Protein AF-0000000068869670 (afdb_homodimer)

Organism: Emiliania huxleyi (strain CCMP1516) (NCBI:txid280463)

Radius of gyration: 14.83 Å; Cα contacts (8 Å, |Δi|>4): 246; chains: 2; bounding box: 33×42×29 Å

Secondary structure (DSSP, 8-state):
-EEEEEEEEGGGHHHHH-GGGHHHHHHHHHH--EEEE--GGGSBTTTTEEEEEEEESHHHHHHHHHHHHHH-/-EEEEEEEEGGGHHHHH-GGGHHHHHHHHHH--EEEE--GGGSBTTTTEEEEEEEESHHHHHHHHHHHHHH-

Solvent-accessible surface area (backbone atoms only — not comparable to full-atom values): 7684 Å² total; per-residue (Å²): 122,43,77,47,39,34,53,38,48,56,85,51,47,56,67,53,31,30,76,96,41,47,44,40,52,49,44,30,68,74,37,66,22,47,75,46,67,54,52,83,89,66,33,42,71,96,74,44,25,26,47,37,39,32,29,26,51,66,68,17,35,53,47,41,52,50,52,48,58,74,67,104,122,44,78,48,39,34,54,37,49,55,86,52,46,56,68,52,31,30,76,94,39,46,45,41,50,49,44,29,69,73,37,65,21,46,74,46,67,54,52,83,90,65,33,43,71,94,73,43,26,25,48,38,39,32,29,25,52,66,70,18,34,52,47,40,53,50,52,48,58,72,68,105

Structure (mmCIF, N/CA/C/O backbone):
data_AF-0000000068869670-model_v1
#
loop_
_entity.id
_entity.type
_entity.pdbx_description
1 polymer 'K Homology domain-containing protein'
#
loop_
_atom_site.group_PDB
_atom_site.id
_atom_site.type_symbol
_atom_site.label_atom_id
_atom_site.label_alt_id
_atom_site.label_comp_id
_atom_site.label_asym_id
_atom_site.label_entity_id
_atom_site.label_seq_id
_atom_site.pdbx_PDB_ins_code
_atom_site.Cartn_x
_atom_site.Cartn_y
_atom_site.Cartn_z
_atom_site.occupancy
_atom_site.B_iso_or_equiv
_atom_site.auth_seq_id
_atom_site.auth_comp_id
_atom_site.auth_asym_id
_atom_site.auth_atom_id
_atom_site.pdbx_PDB_model_num
ATOM 1 N N . PRO A 1 1 ? -4.5 7.312 -15.039 1 85.56 1 PRO A N 1
ATOM 2 C CA . PRO A 1 1 ? -4.008 7.582 -13.688 1 85.56 1 PRO A CA 1
ATOM 3 C C . PRO A 1 1 ? -3.758 6.309 -12.883 1 85.56 1 PRO A C 1
ATOM 5 O O . PRO A 1 1 ? -4.387 5.277 -13.141 1 85.56 1 PRO A O 1
ATOM 8 N N . ARG A 1 2 ? -2.725 6.273 -12.062 1 91.5 2 ARG A N 1
ATOM 9 C CA . ARG A 1 2 ? -2.436 5.176 -11.141 1 91.5 2 ARG A CA 1
ATOM 10 C C . ARG A 1 2 ? -2.992 5.469 -9.75 1 91.5 2 ARG A C 1
ATOM 12 O O . ARG A 1 2 ? -2.926 6.605 -9.281 1 91.5 2 ARG A O 1
ATOM 19 N N . VAL A 1 3 ? -3.59 4.422 -9.164 1 94.38 3 VAL A N 1
ATOM 20 C CA . VAL A 1 3 ? -4.098 4.555 -7.801 1 94.38 3 VAL A CA 1
ATOM 21 C C . VAL A 1 3 ? -3.443 3.514 -6.898 1 94.38 3 VAL A C 1
ATOM 23 O O . VAL A 1 3 ? -3.408 2.326 -7.234 1 94.38 3 VAL A O 1
ATOM 26 N N . LEU A 1 4 ? -2.867 3.982 -5.836 1 95.38 4 LEU A N 1
ATOM 27 C CA . LEU A 1 4 ? -2.244 3.129 -4.832 1 95.38 4 LEU A CA 1
ATOM 28 C C . LEU A 1 4 ? -2.939 3.279 -3.484 1 95.38 4 LEU A C 1
ATOM 30 O O . LEU A 1 4 ? -3.125 4.398 -2.998 1 95.38 4 LEU A O 1
ATOM 34 N N . LYS A 1 5 ? -3.387 2.184 -2.893 1 96.75 5 LYS A N 1
ATOM 35 C CA . LYS A 1 5 ? -3.975 2.209 -1.556 1 96.75 5 LYS A CA 1
ATOM 36 C C . LYS A 1 5 ? -3.098 1.461 -0.555 1 96.75 5 LYS A C 1
ATOM 38 O O . LYS A 1 5 ? -2.74 0.302 -0.779 1 96.75 5 LYS A O 1
ATOM 43 N N . LEU A 1 6 ? -2.816 2.096 0.516 1 96.44 6 LEU A N 1
ATOM 44 C CA . LEU A 1 6 ? -1.978 1.583 1.593 1 96.44 6 LEU A CA 1
ATOM 45 C C . LEU A 1 6 ? -2.764 1.489 2.896 1 96.44 6 LEU A C 1
ATOM 47 O O . LEU A 1 6 ? -3.672 2.287 3.137 1 96.44 6 LEU A O 1
ATOM 51 N N . LEU A 1 7 ? -2.43 0.559 3.676 1 96 7 LEU A N 1
ATOM 52 C CA . LEU A 1 7 ? -2.963 0.474 5.031 1 96 7 LEU A CA 1
ATOM 53 C C . LEU A 1 7 ? -1.915 0.893 6.055 1 96 7 LEU A C 1
ATOM 55 O O . LEU A 1 7 ? -0.776 0.422 6.012 1 96 7 LEU A O 1
ATOM 59 N N . PHE A 1 8 ? -2.307 1.751 6.895 1 94.38 8 PHE A N 1
ATOM 60 C CA . PHE A 1 8 ? -1.458 2.213 7.988 1 94.38 8 PHE A CA 1
ATOM 61 C C . PHE A 1 8 ? -2.162 2.045 9.328 1 94.38 8 PHE A C 1
ATOM 63 O O . PHE A 1 8 ? -3.363 2.295 9.438 1 94.38 8 PHE A O 1
ATOM 70 N N . PRO A 1 9 ? -1.317 1.738 10.32 1 94.88 9 PRO A N 1
ATOM 71 C CA . PRO A 1 9 ? -1.908 1.846 11.656 1 94.88 9 PRO A CA 1
ATOM 72 C C . PRO A 1 9 ? -2.426 3.25 11.961 1 94.88 9 PRO A C 1
ATOM 74 O O . PRO A 1 9 ? -1.804 4.238 11.57 1 94.88 9 PRO A O 1
ATOM 77 N N . HIS A 1 10 ? -3.508 3.299 12.656 1 95.38 10 HIS A N 1
ATOM 78 C CA . HIS A 1 10 ? -4.113 4.57 13.031 1 95.38 10 HIS A CA 1
ATOM 79 C C . HIS A 1 10 ? -3.1 5.48 13.719 1 95.38 10 HIS A C 1
ATOM 81 O O . HIS A 1 10 ? -3.037 6.676 13.422 1 95.38 10 HIS A O 1
ATOM 87 N N . ASN A 1 11 ? -2.209 4.93 14.461 1 93.81 11 ASN A N 1
ATOM 88 C CA . ASN A 1 11 ? -1.257 5.703 15.25 1 93.81 11 ASN A CA 1
ATOM 89 C C . ASN A 1 11 ? -0.122 6.246 14.391 1 93.81 11 ASN A C 1
ATOM 91 O O . ASN A 1 11 ? 0.635 7.113 14.828 1 93.81 11 ASN A O 1
ATOM 95 N N . SER A 1 12 ? 0.005 5.789 13.18 1 92.12 12 SER A N 1
ATOM 96 C CA . SER A 1 12 ? 1.053 6.242 12.266 1 92.12 12 SER A CA 1
ATOM 97 C C . SER A 1 12 ? 0.543 7.336 11.336 1 92.12 12 SER A C 1
ATOM 99 O O . SER A 1 12 ? 1.332 8 10.656 1 92.12 12 SER A O 1
ATOM 101 N N . CYS A 1 13 ? -0.743 7.551 11.266 1 94.5 13 CYS A N 1
ATOM 102 C CA . CYS A 1 13 ? -1.319 8.516 10.336 1 94.5 13 CYS A CA 1
ATOM 103 C C . CYS A 1 13 ?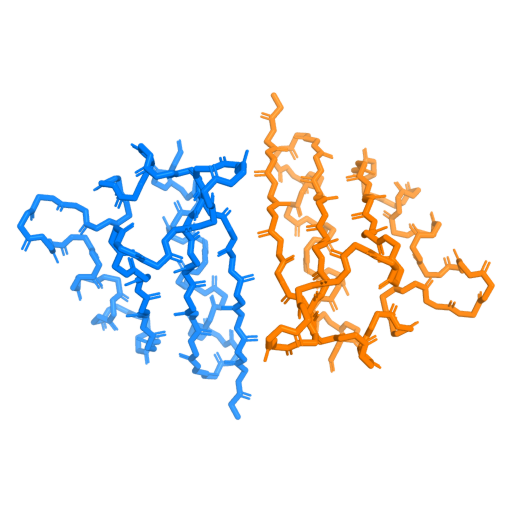 -0.828 9.93 10.648 1 94.5 13 CYS A C 1
ATOM 105 O O . CYS A 1 13 ? -0.72 10.758 9.742 1 94.5 13 CYS A O 1
ATOM 107 N N . GLY A 1 14 ? -0.539 10.141 11.922 1 94.19 14 GLY A N 1
ATOM 108 C CA . GLY A 1 14 ? -0.005 11.445 12.297 1 94.19 14 GLY A CA 1
ATOM 109 C C . GLY A 1 14 ? 1.303 11.773 11.602 1 94.19 14 GLY A C 1
ATOM 110 O O . GLY A 1 14 ? 1.528 12.914 11.203 1 94.19 14 GLY A O 1
ATOM 111 N N . VAL A 1 15 ? 2.115 10.773 11.461 1 92.06 15 VAL A N 1
ATOM 112 C CA . VAL A 1 15 ? 3.412 10.945 10.82 1 92.06 15 VAL A CA 1
ATOM 113 C C . VAL A 1 15 ? 3.215 11.297 9.344 1 92.06 15 VAL A C 1
ATOM 115 O O . VAL A 1 15 ? 3.947 12.117 8.789 1 92.06 15 VAL A O 1
ATOM 118 N N . VAL A 1 16 ? 2.232 10.781 8.664 1 93.12 16 VAL A N 1
ATOM 119 C CA . VAL A 1 16 ? 1.949 11.008 7.254 1 93.12 16 VAL A CA 1
ATOM 120 C C . VAL A 1 16 ? 1.28 12.367 7.07 1 93.12 16 VAL A C 1
ATOM 122 O O . VAL A 1 16 ? 1.588 13.094 6.125 1 93.12 16 VAL A O 1
ATOM 125 N N . MET A 1 17 ? 0.463 12.617 7.965 1 95.31 17 MET A N 1
ATOM 126 C CA . MET A 1 17 ? -0.219 13.906 7.91 1 95.31 17 MET A CA 1
ATOM 127 C C . MET A 1 17 ? 0.74 15.047 8.242 1 95.31 17 MET A C 1
ATOM 129 O O . MET A 1 17 ? 0.76 16.062 7.555 1 95.31 17 MET A O 1
ATOM 133 N N . GLY A 1 18 ? 1.574 14.883 9.266 1 94.62 18 GLY A N 1
ATOM 134 C CA . GLY A 1 18 ? 2.422 15.945 9.781 1 94.62 18 GLY A CA 1
ATOM 135 C C . GLY A 1 18 ? 1.678 16.922 10.672 1 94.62 18 GLY A C 1
ATOM 136 O O . GLY A 1 18 ? 0.446 16.906 10.727 1 94.62 18 GLY A O 1
ATOM 137 N N . ARG A 1 19 ? 2.434 17.812 11.273 1 93.81 19 ARG A N 1
ATOM 138 C CA . ARG A 1 19 ? 1.812 18.828 12.117 1 93.81 19 ARG A CA 1
ATOM 139 C C . ARG A 1 19 ? 0.921 19.75 11.289 1 93.81 19 ARG A C 1
ATOM 141 O O . ARG A 1 19 ? 1.364 20.328 10.297 1 93.81 19 ARG A O 1
ATOM 148 N N . GLY A 1 20 ? -0.466 19.719 11.75 1 94.44 20 GLY A N 1
ATOM 149 C CA . GLY A 1 20 ? -1.396 20.609 11.078 1 94.44 20 GLY A CA 1
ATOM 150 C C . GLY A 1 20 ? -1.596 20.266 9.617 1 94.44 20 GLY A C 1
ATOM 151 O O . GLY A 1 20 ? -2.059 21.109 8.836 1 94.44 20 GLY A O 1
ATOM 152 N N . GLY A 1 21 ? -1.125 19.156 9.188 1 95.75 21 GLY A N 1
ATOM 153 C CA . GLY A 1 21 ? -1.287 18.75 7.801 1 95.75 21 GLY A CA 1
ATOM 154 C C . GLY A 1 21 ? -0.172 19.266 6.902 1 95.75 21 GLY A C 1
ATOM 155 O O . GLY A 1 21 ? -0.303 19.266 5.676 1 95.75 21 GLY A O 1
ATOM 156 N N . GLU A 1 22 ? 0.916 19.609 7.535 1 96.31 22 GLU A N 1
ATOM 157 C CA . GLU A 1 22 ? 1.995 20.25 6.785 1 96.31 22 GLU A CA 1
ATOM 158 C C . GLU A 1 22 ? 2.684 19.266 5.855 1 96.31 22 GLU A C 1
ATOM 160 O O . GLU A 1 22 ? 2.936 19.562 4.688 1 96.31 22 GLU A O 1
ATOM 165 N N . PHE A 1 23 ? 2.975 18.078 6.32 1 96.19 23 PHE A N 1
ATOM 166 C CA . PHE A 1 23 ? 3.711 17.109 5.516 1 96.19 23 PHE A CA 1
ATOM 167 C C . PHE A 1 23 ? 2.887 16.656 4.316 1 96.19 23 PHE A C 1
ATOM 169 O O . PHE A 1 23 ? 3.383 16.641 3.189 1 96.19 23 PHE A O 1
ATOM 176 N N . ILE A 1 24 ? 1.648 16.312 4.562 1 96.81 24 ILE A N 1
ATOM 177 C CA . ILE A 1 24 ? 0.829 15.828 3.461 1 96.81 24 ILE A CA 1
ATOM 178 C C . ILE A 1 24 ? 0.626 16.938 2.436 1 96.81 24 ILE A C 1
ATOM 180 O O . ILE A 1 24 ? 0.566 16.672 1.231 1 96.81 24 ILE A O 1
ATOM 184 N N . ARG A 1 25 ? 0.53 18.25 2.928 1 97.44 25 ARG A N 1
ATOM 185 C CA . ARG A 1 25 ? 0.4 19.359 2 1 97.44 25 ARG A CA 1
ATOM 186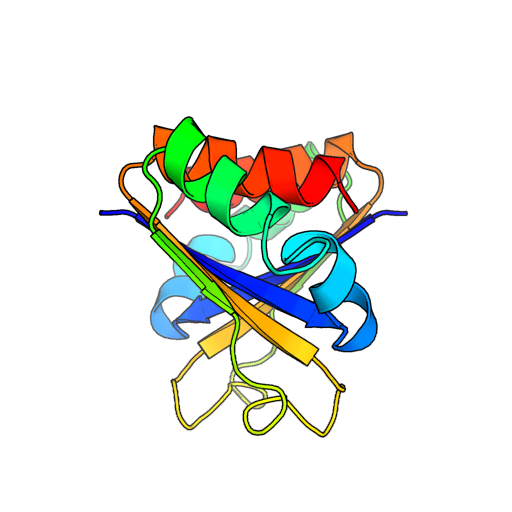 C C . ARG A 1 25 ? 1.658 19.516 1.154 1 97.44 25 ARG A C 1
ATOM 188 O O . ARG A 1 25 ? 1.576 19.719 -0.06 1 97.44 25 ARG A O 1
ATOM 195 N N . GLN A 1 26 ? 2.777 19.406 1.763 1 96.69 26 GLN A N 1
ATOM 196 C CA . GLN A 1 26 ? 4.051 19.469 1.052 1 96.69 26 GLN A CA 1
ATOM 197 C C . GLN A 1 26 ? 4.188 18.312 0.066 1 96.69 26 GLN A C 1
ATOM 199 O O . GLN A 1 26 ? 4.68 18.5 -1.05 1 96.69 26 GLN A O 1
ATOM 204 N N . LEU A 1 27 ? 3.793 17.172 0.514 1 96.75 27 LEU A N 1
ATOM 205 C CA . LEU A 1 27 ? 3.865 15.961 -0.302 1 96.75 27 LEU A CA 1
ATOM 206 C C . LEU A 1 27 ? 3.053 16.125 -1.582 1 96.75 27 LEU A C 1
ATOM 208 O O . LEU A 1 27 ? 3.545 15.828 -2.676 1 96.75 27 LEU A O 1
ATOM 212 N N . ILE A 1 28 ? 1.817 16.656 -1.399 1 97.56 28 ILE A N 1
ATOM 213 C CA . ILE A 1 28 ? 0.924 16.875 -2.533 1 97.56 28 ILE A CA 1
ATOM 214 C C .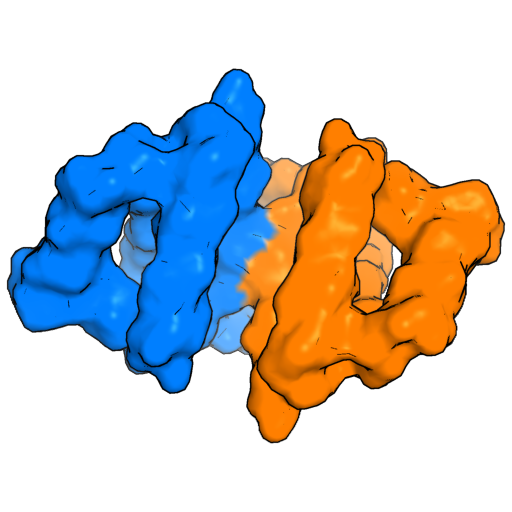 ILE A 1 28 ? 1.525 17.906 -3.475 1 97.56 28 ILE A C 1
ATOM 216 O O . ILE A 1 28 ? 1.579 17.703 -4.688 1 97.56 28 ILE A O 1
ATOM 220 N N . THR A 1 29 ? 2.031 18.953 -2.896 1 97.56 29 THR A N 1
ATOM 221 C CA . THR A 1 29 ? 2.604 20.047 -3.688 1 97.56 29 THR A CA 1
ATOM 222 C C . THR A 1 29 ? 3.861 19.578 -4.414 1 97.56 29 THR A C 1
ATOM 224 O O . THR A 1 29 ? 4.059 19.891 -5.59 1 97.56 29 THR A O 1
ATOM 227 N N . ALA A 1 30 ? 4.664 18.766 -3.855 1 97.69 30 ALA A N 1
ATOM 228 C CA . ALA A 1 30 ? 5.961 18.359 -4.379 1 97.69 30 ALA A CA 1
ATOM 229 C C . ALA A 1 30 ? 5.809 17.297 -5.457 1 97.69 30 ALA A C 1
ATOM 231 O O . ALA A 1 30 ? 6.59 17.234 -6.406 1 97.69 30 ALA A O 1
ATOM 232 N N . THR A 1 31 ? 4.812 16.469 -5.355 1 97.31 31 THR A N 1
ATOM 233 C CA . THR A 1 31 ? 4.758 15.305 -6.227 1 97.31 31 THR A CA 1
ATOM 234 C C . THR A 1 31 ? 3.682 15.484 -7.297 1 97.31 31 THR A C 1
ATOM 236 O O . THR A 1 31 ? 3.729 14.836 -8.344 1 97.31 31 THR A O 1
ATOM 239 N N . GLY A 1 32 ? 2.639 16.312 -6.945 1 97.88 32 GLY A N 1
ATOM 240 C CA . GLY A 1 32 ? 1.48 16.453 -7.812 1 97.88 32 GLY A CA 1
ATOM 241 C C . GLY A 1 32 ? 0.477 15.32 -7.652 1 97.88 32 GLY A C 1
ATOM 242 O O . GLY A 1 32 ? -0.541 15.289 -8.344 1 97.88 32 GLY A O 1
ATOM 243 N N . ALA A 1 33 ? 0.77 14.453 -6.73 1 98.12 33 ALA A N 1
ATOM 244 C CA . ALA A 1 33 ? -0.15 13.352 -6.48 1 98.12 33 ALA A CA 1
ATOM 245 C C . ALA A 1 33 ? -1.337 13.805 -5.637 1 98.12 33 ALA A C 1
ATOM 247 O O . ALA A 1 33 ? -1.226 14.75 -4.855 1 98.12 33 ALA A O 1
ATOM 248 N N . SER A 1 34 ? -2.443 13.172 -5.836 1 98.19 34 SER A N 1
ATOM 249 C CA . SER A 1 34 ? -3.549 13.281 -4.887 1 98.19 34 SER A CA 1
ATOM 250 C C . SER A 1 34 ? -3.41 12.258 -3.762 1 98.19 34 SER A C 1
ATOM 252 O O . SER A 1 34 ? -3.148 11.078 -4.016 1 98.19 34 SER A O 1
ATOM 254 N N . VAL A 1 35 ? -3.523 12.766 -2.488 1 97.5 35 VAL A N 1
ATOM 255 C CA . VAL A 1 35 ? -3.385 11.891 -1.333 1 97.5 35 VAL A CA 1
ATOM 256 C C . VAL A 1 35 ? -4.582 12.062 -0.4 1 97.5 35 VAL A C 1
ATOM 258 O O . VAL A 1 35 ? -4.895 13.188 0.008 1 97.5 35 VAL A O 1
ATOM 261 N N . ARG A 1 36 ? -5.176 10.992 -0.06 1 97 36 ARG A N 1
ATOM 262 C CA . ARG A 1 36 ? -6.301 10.992 0.867 1 97 36 ARG A CA 1
ATOM 263 C C . ARG A 1 36 ? -6.09 9.984 1.988 1 97 36 ARG A C 1
ATOM 265 O O . ARG A 1 36 ? -5.754 8.82 1.73 1 97 36 ARG A O 1
ATOM 272 N N . ILE A 1 37 ? -6.316 10.414 3.158 1 96.62 37 ILE A N 1
ATOM 273 C CA . ILE A 1 37 ? -6.27 9.555 4.332 1 96.62 37 ILE A CA 1
ATOM 274 C C . ILE A 1 37 ? -7.668 9.406 4.922 1 96.62 37 ILE A C 1
ATOM 276 O O . ILE A 1 37 ? -8.367 10.398 5.145 1 96.62 37 ILE A O 1
ATOM 280 N N . SER A 1 38 ? -7.996 8.227 5.117 1 96.44 38 SER A N 1
ATOM 281 C CA . SER A 1 38 ? -9.336 7.977 5.645 1 96.44 38 SER A CA 1
ATOM 282 C C . SER A 1 38 ? -9.516 8.617 7.016 1 96.44 38 SER A C 1
ATOM 284 O O . SER A 1 38 ? -8.555 8.789 7.762 1 96.44 38 SER A O 1
ATOM 286 N N . GLN A 1 39 ? -10.641 8.969 7.324 1 95.81 39 GLN A N 1
ATOM 287 C CA . GLN A 1 39 ? -10.969 9.523 8.633 1 95.81 39 GLN A CA 1
ATOM 288 C C . GLN A 1 39 ? -10.867 8.461 9.719 1 95.81 39 GLN A C 1
ATOM 290 O O . GLN A 1 39 ? -10.969 7.27 9.445 1 95.81 39 GLN A O 1
ATOM 295 N N . PRO A 1 40 ? -10.586 8.898 10.969 1 94.62 40 PRO A N 1
ATOM 296 C CA . PRO A 1 40 ? -10.555 7.934 12.07 1 94.62 40 PRO A CA 1
ATOM 297 C C . PRO A 1 40 ? -11.828 7.086 12.141 1 94.62 40 PRO A C 1
ATOM 299 O O . PRO A 1 40 ? -11.773 5.906 12.5 1 94.62 40 PRO A O 1
ATOM 302 N N . SER A 1 41 ? -12.984 7.613 11.695 1 95.25 41 SER A N 1
ATOM 303 C CA . SER A 1 41 ? -14.266 6.926 11.75 1 95.25 41 SER A CA 1
ATOM 304 C C . SER A 1 41 ? -14.344 5.82 10.695 1 95.25 41 SER A C 1
ATOM 306 O O . SER A 1 41 ? -15.227 4.965 10.75 1 95.25 41 SER A O 1
ATOM 308 N N . GLU A 1 42 ? -13.469 5.809 9.742 1 93.94 42 GLU A N 1
ATOM 309 C CA . GLU A 1 42 ? -13.461 4.84 8.648 1 93.94 42 GLU A CA 1
ATOM 310 C C . GLU A 1 42 ? -12.391 3.775 8.859 1 93.94 42 GLU A C 1
ATOM 312 O O . GLU A 1 42 ? -12.109 2.984 7.961 1 93.94 42 GLU A O 1
ATOM 317 N N . MET A 1 43 ? -11.797 3.795 10.047 1 92.88 43 MET A N 1
ATOM 318 C CA . MET A 1 43 ? -10.703 2.867 10.305 1 92.88 43 MET A CA 1
ATOM 319 C C . MET A 1 43 ? -11.195 1.426 10.312 1 92.88 43 MET A C 1
ATOM 321 O O . MET A 1 43 ? -12.352 1.167 10.648 1 92.88 43 MET A O 1
ATOM 325 N N . ILE A 1 44 ? -10.43 0.578 9.844 1 90.5 44 ILE A N 1
ATOM 326 C CA . ILE A 1 44 ? -10.703 -0.844 10.016 1 90.5 44 ILE A CA 1
ATOM 327 C C . ILE A 1 44 ? -10.539 -1.229 11.484 1 90.5 44 ILE A C 1
ATOM 329 O O . ILE A 1 44 ? -9.422 -1.373 11.977 1 90.5 44 ILE A O 1
ATOM 333 N N . VAL A 1 45 ? -11.562 -1.362 12.094 1 88.69 45 VAL A N 1
ATOM 334 C CA . VAL A 1 45 ? -11.625 -1.449 13.547 1 88.69 45 VAL A CA 1
ATOM 335 C C . VAL A 1 45 ? -10.836 -2.666 14.023 1 88.69 45 VAL A C 1
ATOM 337 O O . VAL A 1 45 ? -10.07 -2.58 14.992 1 88.69 45 VAL A O 1
ATOM 340 N N . ALA A 1 46 ? -11.039 -3.814 13.258 1 87.19 46 ALA A N 1
ATOM 341 C CA . ALA A 1 46 ? -10.43 -5.074 13.68 1 87.19 46 ALA A CA 1
ATOM 342 C C . ALA A 1 46 ? -8.914 -4.957 13.742 1 87.19 46 ALA A C 1
ATOM 344 O O . ALA A 1 46 ? -8.266 -5.59 14.586 1 87.19 46 ALA A O 1
ATOM 345 N N . THR A 1 47 ? -8.336 -4.07 12.984 1 90.38 47 THR A N 1
ATOM 346 C CA . THR A 1 47 ? -6.879 -3.99 12.898 1 90.38 47 THR A CA 1
ATOM 347 C C . THR A 1 47 ? -6.395 -2.586 13.25 1 90.38 47 THR A C 1
ATOM 349 O O . THR A 1 47 ? -5.191 -2.346 13.344 1 90.38 47 THR A O 1
ATOM 352 N N . GLN A 1 48 ? -7.309 -1.633 13.523 1 95.12 48 GLN A N 1
ATOM 353 C CA . GLN A 1 48 ? -7 -0.239 13.82 1 95.12 48 GLN A CA 1
ATOM 354 C C . GLN A 1 48 ? -6.141 0.383 12.727 1 95.12 48 GLN A C 1
ATOM 356 O O . GLN A 1 48 ? -5.125 1.021 13.008 1 95.12 48 GLN A O 1
ATOM 361 N N . GLU A 1 49 ? -6.496 0.11 11.445 1 95.94 49 GLU A N 1
ATOM 362 C CA . GLU A 1 49 ? -5.75 0.632 10.305 1 95.94 49 GLU A CA 1
ATOM 363 C C . GLU A 1 49 ? -6.594 1.611 9.492 1 95.94 49 GLU A C 1
ATOM 365 O O . GLU A 1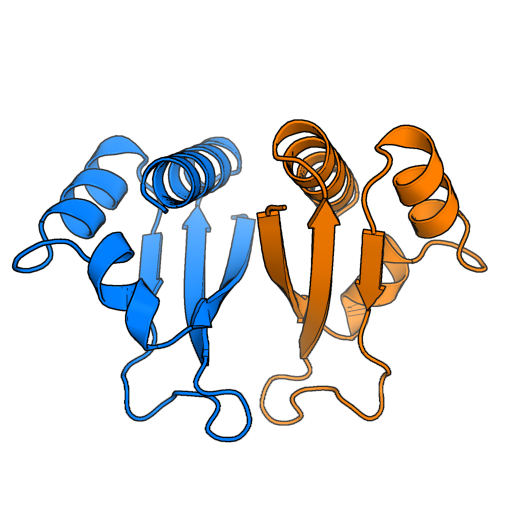 49 ? -7.824 1.519 9.484 1 95.94 49 GLU A O 1
ATOM 370 N N . ARG A 1 50 ? -5.879 2.498 8.906 1 95.62 50 ARG A N 1
ATOM 371 C CA . ARG A 1 50 ? -6.5 3.492 8.039 1 95.62 50 ARG A CA 1
ATOM 372 C C . ARG A 1 50 ? -5.977 3.379 6.609 1 95.62 50 ARG A C 1
ATOM 374 O O . ARG A 1 50 ? -4.867 2.889 6.391 1 95.62 50 ARG A O 1
ATOM 381 N N . VAL A 1 51 ? -6.777 3.801 5.648 1 96.81 51 VAL A N 1
ATOM 382 C CA . VAL A 1 51 ? -6.43 3.725 4.23 1 96.81 51 VAL A CA 1
ATOM 383 C C . VAL A 1 51 ? -5.836 5.055 3.773 1 96.81 51 VAL A C 1
ATOM 385 O O . VAL A 1 51 ? -6.414 6.117 4.016 1 96.81 51 VAL A O 1
ATOM 388 N N . VAL A 1 52 ? -4.68 4.957 3.145 1 97 52 VAL A N 1
ATOM 389 C CA . VAL A 1 52 ? -4.086 6.082 2.432 1 97 52 VAL A CA 1
ATOM 390 C C . VAL A 1 52 ? -4.137 5.824 0.928 1 97 52 VAL A C 1
ATOM 392 O O . VAL A 1 52 ? -3.561 4.852 0.438 1 97 52 VAL A O 1
ATOM 395 N N . THR A 1 53 ? -4.863 6.668 0.261 1 97.5 53 THR A N 1
ATOM 396 C CA . THR A 1 53 ? -4.996 6.547 -1.187 1 97.5 53 THR A CA 1
ATOM 397 C C . THR A 1 53 ? -4.145 7.594 -1.898 1 97.5 53 THR A C 1
ATOM 399 O O . THR A 1 53 ? -4.277 8.789 -1.638 1 97.5 53 THR A O 1
ATOM 402 N N . ILE A 1 54 ? -3.305 7.109 -2.695 1 97.44 54 ILE A N 1
ATOM 403 C CA . ILE A 1 54 ? -2.475 7.977 -3.523 1 97.44 54 ILE A CA 1
ATOM 404 C C . ILE A 1 54 ? -2.867 7.82 -4.992 1 97.44 54 ILE A C 1
ATOM 406 O O . ILE A 1 54 ? -2.979 6.699 -5.492 1 97.44 54 ILE A O 1
ATOM 410 N N . SER A 1 55 ? -3.082 8.938 -5.75 1 97.81 55 SER A N 1
ATOM 411 C CA . SER A 1 55 ? -3.469 8.883 -7.156 1 97.81 55 SER A CA 1
ATOM 412 C C . SER A 1 55 ? -2.693 9.906 -7.98 1 97.81 55 SER A C 1
ATOM 414 O O . SER A 1 55 ? -2.281 10.945 -7.461 1 97.81 55 SER A O 1
ATOM 416 N N . GLY A 1 56 ? -2.441 9.641 -9.195 1 97.25 56 GLY A N 1
ATOM 417 C CA . GLY A 1 56 ? -1.684 10.477 -10.109 1 97.25 56 GLY A CA 1
ATOM 418 C C . GLY A 1 56 ? -0.98 9.695 -11.203 1 97.25 56 GLY A C 1
ATOM 419 O O . GLY A 1 56 ? -1.331 8.547 -11.469 1 97.25 56 GLY A O 1
ATOM 420 N N . ASN A 1 57 ? -0.187 10.367 -11.906 1 95.94 57 ASN A N 1
ATOM 421 C CA . ASN A 1 57 ? 0.636 9.602 -12.836 1 95.94 57 ASN A CA 1
ATOM 422 C C . ASN A 1 57 ? 1.649 8.727 -12.102 1 95.94 57 ASN A C 1
ATOM 424 O O . ASN A 1 57 ? 1.801 8.836 -10.883 1 95.94 57 ASN A O 1
ATOM 428 N N . VAL A 1 58 ? 2.268 7.84 -12.758 1 92.62 58 VAL A N 1
ATOM 429 C CA . VAL A 1 58 ? 3.146 6.832 -12.172 1 92.62 58 VAL A CA 1
ATOM 430 C C . VAL A 1 58 ? 4.25 7.516 -11.367 1 92.62 58 VAL A C 1
ATOM 432 O O . VAL A 1 58 ? 4.508 7.145 -10.219 1 92.62 58 VAL A O 1
ATOM 435 N N . ALA A 1 59 ? 4.855 8.539 -11.922 1 95.31 59 ALA A N 1
ATOM 436 C CA . ALA A 1 59 ? 5.957 9.227 -11.258 1 95.31 59 ALA A CA 1
ATOM 437 C C . ALA A 1 59 ? 5.488 9.891 -9.969 1 95.31 59 ALA A C 1
ATOM 439 O O . ALA A 1 59 ? 6.184 9.844 -8.945 1 95.31 59 ALA A O 1
ATOM 440 N N . ALA A 1 60 ? 4.305 10.477 -10 1 97.19 60 ALA A N 1
ATOM 441 C CA . ALA A 1 60 ? 3.754 11.18 -8.844 1 97.19 60 ALA A CA 1
ATOM 442 C C . ALA A 1 60 ? 3.438 10.203 -7.711 1 97.19 60 ALA A C 1
ATOM 444 O O . ALA A 1 60 ? 3.77 10.461 -6.551 1 97.19 60 ALA A O 1
ATOM 445 N N . VAL A 1 61 ? 2.852 9.086 -8.062 1 96.38 61 VAL A N 1
ATOM 446 C CA . VAL A 1 61 ? 2.484 8.078 -7.07 1 96.38 61 VAL A CA 1
ATOM 447 C C . VAL A 1 61 ? 3.744 7.484 -6.441 1 96.38 61 VAL A C 1
ATOM 449 O O . VAL A 1 61 ? 3.824 7.332 -5.223 1 96.38 61 VAL A O 1
ATOM 452 N N . ASP A 1 62 ? 4.734 7.223 -7.293 1 93.5 62 ASP A N 1
ATOM 453 C CA . ASP A 1 62 ? 5.988 6.66 -6.805 1 93.5 62 ASP A CA 1
ATOM 454 C C . ASP A 1 62 ? 6.688 7.629 -5.848 1 93.5 62 ASP A C 1
ATOM 456 O O . ASP A 1 62 ? 7.152 7.227 -4.781 1 93.5 62 ASP A O 1
ATOM 460 N N . ALA A 1 63 ? 6.684 8.828 -6.207 1 96 63 ALA A N 1
ATOM 461 C CA . ALA A 1 63 ? 7.355 9.844 -5.395 1 96 63 ALA A CA 1
ATOM 462 C C . ALA A 1 63 ? 6.641 10.031 -4.059 1 96 63 ALA A C 1
ATOM 464 O O . ALA A 1 63 ? 7.289 10.156 -3.016 1 96 63 ALA A O 1
ATOM 465 N N . ALA A 1 64 ? 5.359 10.07 -4.105 1 97.06 64 ALA A N 1
ATOM 466 C CA . ALA A 1 64 ? 4.578 10.258 -2.885 1 97.06 64 ALA A CA 1
ATOM 467 C C . ALA A 1 64 ? 4.766 9.086 -1.928 1 97.06 64 ALA A C 1
ATOM 469 O O . ALA A 1 64 ? 4.984 9.281 -0.73 1 97.06 64 ALA A O 1
ATOM 470 N N . GLN A 1 65 ? 4.672 7.93 -2.471 1 94.56 65 GLN A N 1
ATOM 471 C CA . GLN A 1 65 ? 4.852 6.73 -1.655 1 94.56 65 GLN A CA 1
ATOM 472 C C . GLN A 1 65 ? 6.234 6.707 -1.007 1 94.56 65 GLN A C 1
ATOM 474 O O . GLN A 1 65 ? 6.359 6.418 0.185 1 94.56 65 GLN A O 1
ATOM 479 N N . ASP A 1 66 ? 7.277 7.066 -1.827 1 92.75 66 ASP A N 1
AT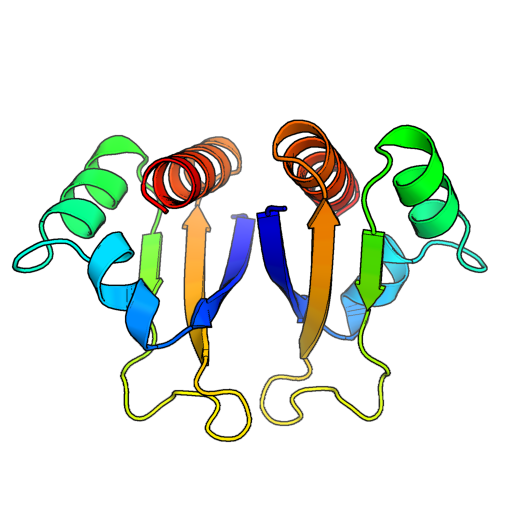OM 480 C CA . ASP A 1 66 ? 8.648 7.098 -1.321 1 92.75 66 ASP A CA 1
ATOM 481 C C . ASP A 1 66 ? 8.781 8.086 -0.166 1 92.75 66 ASP A C 1
ATOM 483 O O . ASP A 1 66 ? 9.43 7.789 0.841 1 92.75 66 ASP A O 1
ATOM 487 N N . ALA A 1 67 ? 8.188 9.172 -0.305 1 94.69 67 ALA A N 1
ATOM 488 C CA . ALA A 1 67 ? 8.258 10.211 0.717 1 94.69 67 ALA A CA 1
ATOM 489 C C . ALA A 1 67 ? 7.582 9.758 2.01 1 94.69 67 ALA A C 1
ATOM 491 O O . ALA A 1 67 ? 8.109 9.977 3.102 1 94.69 67 ALA A O 1
ATOM 492 N N . ILE A 1 68 ? 6.477 9.047 1.885 1 94.5 68 ILE A N 1
ATOM 493 C CA . ILE A 1 68 ? 5.754 8.531 3.043 1 94.5 68 ILE A CA 1
ATOM 494 C C . ILE A 1 68 ? 6.605 7.492 3.768 1 94.5 68 ILE A C 1
ATOM 496 O O . ILE A 1 68 ? 6.738 7.535 4.992 1 94.5 68 ILE A O 1
ATOM 500 N N . PHE A 1 69 ? 7.238 6.688 3.014 1 88.06 69 PHE A N 1
ATOM 501 C CA . PHE A 1 69 ? 8.039 5.617 3.598 1 88.06 69 PHE A CA 1
ATOM 502 C C . PHE A 1 69 ? 9.281 6.18 4.273 1 88.06 69 PHE A C 1
ATOM 504 O O . PHE A 1 69 ? 9.719 5.668 5.309 1 88.06 69 PHE A O 1
ATOM 511 N N . GLN A 1 70 ? 9.828 7.227 3.666 1 87.31 70 GLN A N 1
ATOM 512 C CA . GLN A 1 70 ? 11.008 7.848 4.254 1 87.31 70 GLN A CA 1
ATOM 513 C C . GLN A 1 70 ? 10.672 8.523 5.582 1 87.31 70 GLN A C 1
ATOM 515 O O . GLN A 1 70 ? 11.547 8.664 6.445 1 87.31 70 GLN A O 1
ATOM 520 N N . ARG A 1 71 ? 9.445 8.906 5.66 1 85.81 71 ARG A N 1
ATOM 521 C CA . ARG A 1 71 ? 9.031 9.633 6.859 1 85.81 71 ARG A CA 1
ATOM 522 C C . ARG A 1 71 ? 8.703 8.664 7.996 1 85.81 71 ARG A C 1
ATOM 524 O O . ARG A 1 71 ? 8.727 9.047 9.164 1 85.81 71 ARG A O 1
ATOM 531 N N . MET A 1 72 ? 8.242 7.359 7.625 1 78.62 72 MET A N 1
ATOM 532 C CA . MET A 1 72 ? 7.871 6.371 8.633 1 78.62 72 MET A CA 1
ATOM 533 C C . MET A 1 72 ? 9.102 5.652 9.172 1 78.62 72 MET A C 1
ATOM 535 O O . MET A 1 72 ? 9.188 5.367 10.367 1 78.62 72 MET A O 1
ATOM 539 N N . PRO B 1 1 ? 12.641 -4.887 10.648 1 85.69 1 PRO B N 1
ATOM 540 C CA . PRO B 1 1 ? 11.922 -5.242 9.422 1 85.69 1 PRO B CA 1
ATOM 541 C C . PRO B 1 1 ? 10.859 -4.211 9.047 1 85.69 1 PRO B C 1
ATOM 543 O O . PRO B 1 1 ? 10.328 -3.514 9.914 1 85.69 1 PRO B O 1
ATOM 546 N N . ARG B 1 2 ? 10.664 -3.957 7.762 1 91.56 2 ARG B N 1
ATOM 547 C CA . ARG B 1 2 ? 9.609 -3.088 7.246 1 91.56 2 ARG B CA 1
ATOM 548 C C . ARG B 1 2 ? 8.414 -3.902 6.777 1 91.56 2 ARG B C 1
ATOM 550 O O . ARG B 1 2 ? 8.57 -4.973 6.188 1 91.56 2 ARG B O 1
ATOM 557 N N . VAL B 1 3 ? 7.227 -3.377 7.117 1 94.44 3 VAL B N 1
ATOM 558 C CA . VAL B 1 3 ? 6 -4.023 6.668 1 94.44 3 VAL B CA 1
ATOM 559 C C . VAL B 1 3 ? 5.16 -3.035 5.863 1 94.44 3 VAL B C 1
ATOM 561 O O . VAL B 1 3 ? 4.922 -1.908 6.305 1 94.44 3 VAL B O 1
ATOM 564 N N . LEU B 1 4 ? 4.816 -3.441 4.691 1 95.44 4 LEU B N 1
ATOM 565 C CA . LEU B 1 4 ? 3.969 -2.65 3.809 1 95.44 4 LEU B CA 1
ATOM 566 C C . LEU B 1 4 ? 2.672 -3.391 3.494 1 95.44 4 LEU B C 1
ATOM 568 O O . LEU B 1 4 ? 2.699 -4.555 3.09 1 95.44 4 LEU B O 1
ATOM 572 N N . LYS B 1 5 ? 1.536 -2.775 3.727 1 96.69 5 LYS B N 1
ATOM 573 C CA . LYS B 1 5 ? 0.244 -3.355 3.369 1 96.69 5 LYS B CA 1
ATOM 574 C C . LYS B 1 5 ? -0.436 -2.547 2.268 1 96.69 5 LYS B C 1
ATOM 576 O O . LYS B 1 5 ? -0.586 -1.329 2.389 1 96.69 5 LYS B O 1
ATOM 581 N N . LEU B 1 6 ? -0.856 -3.215 1.27 1 96.5 6 LEU B N 1
ATOM 582 C CA . LEU B 1 6 ? -1.512 -2.645 0.098 1 96.5 6 LEU B CA 1
ATOM 583 C C . LEU B 1 6 ? -2.922 -3.201 -0.061 1 96.5 6 LEU B C 1
ATOM 585 O O . LEU B 1 6 ? -3.189 -4.344 0.313 1 96.5 6 LEU B O 1
ATOM 589 N N . LEU B 1 7 ? -3.771 -2.424 -0.585 1 96 7 LEU B N 1
ATOM 590 C CA . LEU B 1 7 ? -5.098 -2.893 -0.974 1 96 7 LEU B CA 1
ATOM 591 C C . LEU B 1 7 ? -5.199 -3.039 -2.488 1 96 7 LEU B C 1
ATOM 593 O O . LEU B 1 7 ? -4.836 -2.123 -3.23 1 96 7 LEU B O 1
ATOM 597 N N . PHE B 1 8 ? -5.652 -4.16 -2.883 1 94.56 8 PHE B N 1
ATOM 598 C CA . PHE B 1 8 ? -5.875 -4.445 -4.293 1 94.56 8 PHE B CA 1
ATOM 599 C C . PHE B 1 8 ? -7.309 -4.91 -4.531 1 94.56 8 PHE B C 1
ATOM 601 O O . PHE B 1 8 ? -7.859 -5.676 -3.734 1 94.56 8 PHE B O 1
ATOM 608 N N . PRO B 1 9 ? -7.809 -4.484 -5.691 1 95.06 9 PRO B N 1
ATOM 609 C CA . PRO B 1 9 ? -9.07 -5.129 -6.066 1 95.06 9 PRO B CA 1
ATOM 610 C C . PRO B 1 9 ? -8.945 -6.648 -6.176 1 95.06 9 PRO B C 1
ATOM 612 O O . PRO B 1 9 ? -7.926 -7.156 -6.645 1 95.06 9 PRO B O 1
ATOM 615 N N . HIS B 1 10 ? -9.953 -7.324 -5.777 1 95.62 10 HIS B N 1
ATOM 616 C CA . HIS B 1 10 ? -9.984 -8.781 -5.828 1 95.62 10 HIS B CA 1
ATOM 617 C C . HIS B 1 10 ? -9.641 -9.289 -7.227 1 95.62 10 HIS B C 1
ATOM 619 O O . HIS B 1 10 ? -8.867 -10.242 -7.371 1 95.62 10 HIS B O 1
ATOM 625 N N . ASN B 1 11 ? -10.039 -8.578 -8.227 1 93.94 11 ASN B N 1
ATOM 626 C CA . ASN B 1 11 ? -9.867 -9.023 -9.602 1 93.94 11 ASN B CA 1
ATOM 627 C C . ASN B 1 11 ? -8.438 -8.805 -10.094 1 93.94 11 ASN B C 1
ATOM 629 O O . ASN B 1 11 ? -8.047 -9.32 -11.141 1 93.94 11 ASN B O 1
ATOM 633 N N . SER B 1 12 ? -7.645 -8.07 -9.359 1 92.19 12 SER B N 1
ATOM 634 C CA . SER B 1 12 ? -6.262 -7.797 -9.734 1 92.19 12 SER B CA 1
ATOM 635 C C . SER B 1 12 ? -5.305 -8.758 -9.031 1 92.19 12 SER B C 1
ATOM 637 O O . SER B 1 12 ? -4.125 -8.828 -9.383 1 92.19 12 SER B O 1
ATOM 639 N N . CYS B 1 13 ? -5.758 -9.5 -8.062 1 94.56 13 CYS B N 1
ATOM 640 C CA . CYS B 1 13 ? -4.891 -10.375 -7.285 1 94.56 13 CYS B CA 1
ATOM 641 C C . CYS B 1 13 ? -4.277 -11.453 -8.164 1 94.56 13 CYS B C 1
ATOM 643 O O . CYS B 1 13 ? -3.166 -11.922 -7.902 1 94.56 13 CYS B O 1
ATOM 645 N N . GLY B 1 14 ? -5.027 -11.812 -9.203 1 94.25 14 GLY B N 1
ATOM 646 C CA . GLY B 1 14 ? -4.496 -12.797 -10.133 1 94.25 14 GLY B CA 1
ATOM 647 C C . GLY B 1 14 ? -3.205 -12.352 -10.797 1 94.25 14 GLY B C 1
ATOM 648 O O . GLY B 1 14 ? -2.293 -13.156 -10.992 1 94.25 14 GLY B O 1
ATOM 649 N N . VAL B 1 15 ? -3.156 -11.094 -11.117 1 91.88 15 VAL B N 1
ATOM 650 C CA . VAL B 1 15 ? -1.978 -10.531 -11.773 1 91.88 15 VAL B CA 1
ATOM 651 C C . VAL B 1 15 ? -0.787 -10.578 -10.82 1 91.88 15 VAL B C 1
ATOM 653 O O . VAL B 1 15 ? 0.343 -10.844 -11.234 1 91.88 15 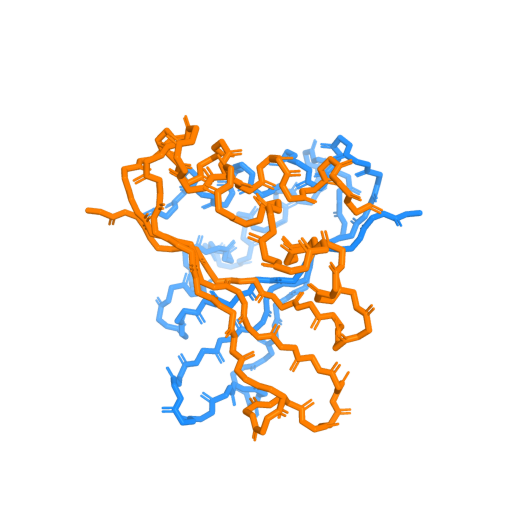VAL B O 1
ATOM 656 N N . VAL B 1 16 ? -0.953 -10.406 -9.531 1 92.81 16 VAL B N 1
ATOM 657 C CA . VAL B 1 16 ? 0.101 -10.406 -8.523 1 92.81 16 VAL B CA 1
ATOM 658 C C . VAL B 1 16 ? 0.517 -11.836 -8.203 1 92.81 16 VAL B C 1
ATOM 660 O O . VAL B 1 16 ? 1.706 -12.125 -8.047 1 92.81 16 VAL B O 1
ATOM 663 N N . MET B 1 17 ? -0.452 -12.625 -8.164 1 95.19 17 MET B N 1
ATOM 664 C CA . MET B 1 17 ? -0.167 -14.031 -7.891 1 95.19 17 MET B CA 1
ATOM 665 C C . MET B 1 17 ? 0.526 -14.688 -9.078 1 95.19 17 MET B C 1
ATOM 667 O O . MET B 1 17 ? 1.512 -15.406 -8.906 1 95.19 17 MET B O 1
ATOM 671 N N . GLY B 1 18 ? 0.068 -14.406 -10.297 1 94.56 18 GLY B N 1
ATOM 672 C CA . GLY B 1 18 ? 0.536 -15.086 -11.5 1 94.56 18 GLY B CA 1
ATOM 673 C C . GLY B 1 18 ? -0.067 -16.469 -11.672 1 94.56 18 GLY B C 1
ATOM 674 O O . GLY B 1 18 ? -0.689 -17 -10.75 1 94.56 18 GLY B O 1
ATOM 675 N N . ARG B 1 19 ? 0.204 -17.062 -12.805 1 93.75 19 ARG B N 1
ATOM 676 C CA . ARG B 1 19 ? -0.29 -18.406 -13.062 1 93.75 19 ARG B CA 1
ATOM 677 C C . ARG B 1 19 ? 0.328 -19.422 -12.094 1 93.75 19 ARG B C 1
ATOM 679 O O . ARG B 1 19 ? 1.552 -19.5 -11.969 1 93.75 19 ARG B O 1
ATOM 686 N N . GLY B 1 20 ? -0.684 -20.062 -11.281 1 94.44 20 GLY B N 1
ATOM 687 C CA . GLY B 1 20 ? -0.212 -21.094 -10.367 1 94.44 20 GLY B CA 1
ATOM 688 C C . GLY B 1 20 ? 0.672 -20.547 -9.258 1 94.44 20 GLY B C 1
ATOM 689 O O . GLY B 1 20 ? 1.407 -21.297 -8.617 1 94.44 20 GLY B O 1
ATOM 690 N N . GLY B 1 21 ? 0.731 -19.297 -9.141 1 95.75 21 GLY B N 1
ATOM 691 C CA . GLY B 1 21 ? 1.55 -18.688 -8.094 1 95.75 21 GLY B CA 1
ATOM 692 C C . GLY B 1 21 ? 2.982 -18.438 -8.531 1 95.75 21 GLY B C 1
ATOM 693 O O . GLY B 1 21 ? 3.861 -18.219 -7.695 1 95.75 21 GLY B O 1
ATOM 694 N N . GLU B 1 22 ? 3.162 -18.391 -9.805 1 96.31 22 GLU B N 1
ATOM 695 C CA . GLU B 1 22 ? 4.52 -18.312 -10.328 1 96.31 22 GLU B CA 1
ATOM 696 C C . GLU B 1 22 ? 5.121 -16.922 -10.078 1 96.31 22 GLU B C 1
ATOM 698 O O . GLU B 1 22 ? 6.27 -16.812 -9.641 1 96.31 22 GLU B O 1
ATOM 703 N N . PHE B 1 23 ? 4.375 -15.891 -10.32 1 96.19 23 PHE B N 1
ATOM 704 C CA . PHE B 1 23 ? 4.91 -14.539 -10.188 1 96.19 23 PHE B CA 1
ATOM 705 C C . PHE B 1 23 ? 5.25 -14.242 -8.727 1 96.19 23 PHE B C 1
ATOM 707 O O . PHE B 1 23 ? 6.34 -13.742 -8.43 1 96.19 23 PHE B O 1
ATOM 714 N N . ILE B 1 24 ? 4.332 -14.547 -7.855 1 96.81 24 ILE B N 1
ATOM 715 C CA . ILE B 1 24 ? 4.582 -14.227 -6.453 1 96.81 24 ILE B CA 1
ATOM 716 C C . ILE B 1 24 ? 5.758 -15.055 -5.938 1 96.81 24 ILE B C 1
ATOM 718 O O . ILE B 1 24 ? 6.543 -14.578 -5.109 1 96.81 24 ILE B O 1
ATOM 722 N N . ARG B 1 25 ? 5.902 -16.344 -6.457 1 97.44 25 ARG B N 1
ATOM 723 C CA . ARG B 1 25 ? 7.043 -17.156 -6.055 1 97.44 25 ARG B CA 1
ATOM 724 C C . ARG B 1 25 ? 8.352 -16.562 -6.551 1 97.44 25 ARG B C 1
ATOM 726 O O . ARG B 1 25 ? 9.336 -16.484 -5.805 1 97.44 25 ARG B O 1
ATOM 733 N N . GLN B 1 26 ? 8.359 -16.109 -7.738 1 96.69 26 GLN B N 1
ATOM 734 C CA . GLN B 1 26 ? 9.531 -15.453 -8.305 1 96.69 26 GLN B CA 1
ATOM 735 C C . GLN B 1 26 ? 9.844 -14.156 -7.555 1 96.69 26 GLN B C 1
ATOM 737 O O . GLN B 1 26 ? 11.016 -13.852 -7.309 1 96.69 26 GLN B O 1
ATOM 742 N N . LEU B 1 27 ? 8.805 -13.43 -7.266 1 96.81 27 LEU B N 1
ATOM 743 C CA . LEU B 1 27 ? 8.945 -12.164 -6.555 1 96.81 27 LEU B CA 1
ATOM 744 C C . LEU B 1 27 ? 9.617 -12.367 -5.203 1 96.81 27 LEU B C 1
ATOM 746 O O . LEU B 1 27 ? 10.562 -11.656 -4.859 1 96.81 27 LEU B O 1
ATOM 750 N N . ILE B 1 28 ? 9.148 -13.422 -4.496 1 97.5 28 ILE B N 1
ATOM 751 C CA . ILE B 1 28 ? 9.695 -13.742 -3.18 1 97.5 28 ILE B CA 1
ATOM 752 C C . ILE B 1 28 ? 11.148 -14.172 -3.318 1 97.5 28 ILE B C 1
ATOM 754 O O . ILE B 1 28 ? 12.016 -13.695 -2.586 1 97.5 28 ILE B O 1
ATOM 758 N N . THR B 1 29 ? 11.398 -14.984 -4.293 1 97.62 29 THR B N 1
ATOM 759 C CA . THR B 1 29 ? 12.742 -15.5 -4.508 1 97.62 29 THR B CA 1
ATOM 760 C C . THR B 1 29 ? 13.695 -14.383 -4.93 1 97.62 29 THR B C 1
ATOM 762 O O . THR B 1 29 ? 14.828 -14.305 -4.449 1 97.62 29 THR B O 1
ATOM 765 N N . ALA B 1 30 ? 13.281 -13.453 -5.691 1 97.69 30 ALA B N 1
ATOM 766 C CA . ALA B 1 30 ? 14.109 -12.406 -6.277 1 97.69 30 ALA B CA 1
ATOM 767 C C . ALA B 1 30 ? 14.398 -11.305 -5.262 1 97.69 30 ALA B C 1
ATOM 769 O O . ALA B 1 30 ? 15.477 -10.703 -5.281 1 97.69 30 ALA B O 1
ATOM 770 N N . THR B 1 31 ? 13.492 -11.055 -4.375 1 97.31 31 THR B N 1
ATOM 771 C CA . THR B 1 31 ? 13.633 -9.867 -3.539 1 97.31 31 THR B CA 1
ATOM 772 C C . THR B 1 31 ? 14.023 -10.25 -2.113 1 97.31 31 THR B C 1
ATOM 774 O O . THR B 1 31 ? 14.562 -9.43 -1.373 1 97.31 31 THR B O 1
ATOM 777 N N . GLY B 1 32 ? 13.633 -11.5 -1.719 1 97.88 32 GLY B N 1
ATOM 778 C CA . GLY B 1 32 ? 13.812 -11.93 -0.343 1 97.88 32 GLY B CA 1
ATOM 779 C C . GLY B 1 32 ? 12.727 -11.43 0.589 1 97.88 32 GLY B C 1
ATOM 780 O O . GLY B 1 32 ? 12.773 -11.68 1.796 1 97.88 32 GLY B O 1
ATOM 781 N N . ALA B 1 33 ? 11.773 -10.766 0.021 1 98.12 33 ALA B N 1
ATOM 782 C CA . ALA B 1 33 ? 10.664 -10.258 0.828 1 98.12 33 ALA B CA 1
ATOM 783 C C . ALA B 1 33 ? 9.656 -11.359 1.125 1 98.12 33 ALA B C 1
ATOM 785 O O . ALA B 1 33 ? 9.523 -12.312 0.352 1 98.12 33 ALA B O 1
ATOM 786 N N . SER B 1 34 ? 9.023 -11.25 2.23 1 98.12 34 SER B N 1
ATOM 787 C CA . SER B 1 34 ? 7.824 -12.039 2.484 1 98.12 34 SER B CA 1
ATOM 788 C C . SER B 1 34 ? 6.582 -11.344 1.938 1 98.12 34 SER B C 1
ATOM 790 O O . SER B 1 34 ? 6.387 -10.148 2.16 1 98.12 34 SER B O 1
ATOM 792 N N . VAL B 1 35 ? 5.77 -12.133 1.149 1 97.5 35 VAL B N 1
ATOM 793 C CA . VAL B 1 35 ? 4.566 -11.562 0.551 1 97.5 35 VAL B CA 1
ATOM 794 C C . VAL B 1 35 ? 3.365 -12.453 0.864 1 97.5 35 VAL B C 1
ATOM 796 O O . VAL B 1 35 ? 3.395 -13.664 0.603 1 97.5 35 VAL B O 1
ATOM 799 N N . ARG B 1 36 ? 2.35 -11.852 1.368 1 97 36 ARG B N 1
ATOM 800 C CA . ARG B 1 36 ? 1.109 -12.562 1.67 1 97 36 ARG B CA 1
ATOM 801 C C . ARG B 1 36 ? -0.093 -11.836 1.07 1 97 36 ARG B C 1
ATOM 803 O O . ARG B 1 36 ? -0.244 -10.625 1.242 1 97 36 ARG B O 1
ATOM 810 N N . ILE B 1 37 ? -0.911 -12.586 0.435 1 96.62 37 ILE B N 1
ATOM 811 C CA . ILE B 1 37 ? -2.166 -12.078 -0.11 1 96.62 37 ILE B CA 1
ATOM 812 C C . ILE B 1 37 ? -3.342 -12.695 0.641 1 96.62 37 ILE B C 1
ATOM 814 O O . ILE B 1 37 ? -3.408 -13.914 0.809 1 96.62 37 ILE B O 1
ATOM 818 N N . SER B 1 38 ? -4.148 -11.859 1.05 1 96.56 38 SER B N 1
ATOM 819 C CA . SER B 1 38 ? -5.293 -12.344 1.812 1 96.56 38 SER B CA 1
ATOM 820 C C . SER B 1 38 ? -6.152 -13.297 0.979 1 96.56 38 SER B C 1
ATOM 822 O O . SER B 1 38 ? -6.203 -13.172 -0.247 1 96.56 38 SER B O 1
ATOM 824 N N . GLN B 1 39 ? -6.75 -14.172 1.559 1 95.88 39 GLN B N 1
ATOM 825 C CA . GLN B 1 39 ? -7.664 -15.102 0.892 1 95.88 39 GLN B CA 1
ATOM 826 C C . GLN B 1 39 ? -8.914 -14.383 0.401 1 95.88 39 GLN B C 1
ATOM 828 O O . GLN B 1 39 ? -9.273 -13.328 0.925 1 95.88 39 GLN B O 1
ATOM 833 N N . PRO B 1 40 ? -9.555 -14.93 -0.655 1 94.75 40 PRO B N 1
ATOM 834 C CA . PRO B 1 40 ? -10.805 -14.328 -1.114 1 94.75 40 PRO B CA 1
ATOM 835 C C . PRO B 1 40 ? -11.828 -14.164 0.007 1 94.75 40 PRO B C 1
ATOM 837 O O . PRO B 1 40 ? -12.594 -13.195 0.02 1 94.75 40 PRO B O 1
ATOM 840 N N . SER B 1 41 ? -11.797 -15.023 1.046 1 95.44 41 SER B N 1
ATOM 841 C CA . SER B 1 41 ? -12.742 -15 2.158 1 95.44 41 SER B CA 1
ATOM 842 C C . SER B 1 41 ? -12.445 -13.836 3.104 1 95.44 41 SER B C 1
ATOM 844 O O . SER B 1 41 ? -13.281 -13.5 3.949 1 95.44 41 SER B O 1
ATOM 846 N N . GLU B 1 42 ? -11.32 -13.234 2.992 1 94.19 42 GLU B N 1
ATOM 847 C CA . GLU B 1 42 ? -10.898 -12.141 3.867 1 94.19 42 GLU B CA 1
ATOM 848 C C . GLU B 1 42 ? -11.008 -10.789 3.166 1 94.19 42 GLU B C 1
ATOM 850 O O . GLU B 1 42 ? -10.516 -9.781 3.666 1 94.19 42 GLU B O 1
ATOM 855 N N . MET B 1 43 ? -11.641 -10.797 2.008 1 93.44 43 MET B N 1
ATOM 856 C CA . MET B 1 43 ? -11.711 -9.562 1.229 1 93.44 43 MET B CA 1
ATOM 857 C C . MET B 1 43 ? -12.586 -8.523 1.935 1 93.44 43 MET B C 1
ATOM 859 O O . MET B 1 43 ? -13.5 -8.883 2.674 1 93.44 43 MET B O 1
ATOM 863 N N . ILE B 1 44 ? -12.219 -7.332 1.822 1 91 44 ILE B N 1
ATOM 864 C CA . ILE B 1 44 ? -13.102 -6.25 2.254 1 91 44 ILE B CA 1
ATOM 865 C C . ILE B 1 44 ? -14.312 -6.176 1.333 1 91 44 ILE B C 1
ATOM 867 O O . ILE B 1 44 ? -14.227 -5.668 0.213 1 91 44 ILE B O 1
ATOM 871 N N . VAL B 1 45 ? -15.312 -6.641 1.772 1 89.44 45 VAL B N 1
ATOM 872 C CA . VAL B 1 45 ? -16.5 -6.922 0.961 1 89.44 45 VAL B CA 1
ATOM 873 C C . VAL B 1 45 ? -17.016 -5.625 0.346 1 89.44 45 VAL B C 1
ATOM 875 O O . VAL B 1 45 ? -17.344 -5.586 -0.84 1 89.44 45 VAL B O 1
ATOM 878 N N . ALA B 1 46 ? -17.047 -4.547 1.234 1 87.69 46 ALA B N 1
ATOM 879 C CA . ALA B 1 46 ? -17.641 -3.283 0.808 1 87.69 46 ALA B CA 1
ATOM 880 C C . ALA B 1 46 ? -16.922 -2.729 -0.423 1 87.69 46 ALA B C 1
ATOM 882 O O . ALA B 1 46 ? -17.547 -2.102 -1.28 1 87.69 46 ALA B O 1
ATOM 883 N N . THR B 1 47 ? -15.688 -3.064 -0.603 1 90.88 47 THR B N 1
ATOM 884 C CA . THR B 1 47 ? -14.906 -2.477 -1.684 1 90.88 47 THR B CA 1
ATOM 885 C C . THR B 1 47 ? -14.344 -3.564 -2.594 1 90.88 47 THR B C 1
ATOM 887 O O . THR B 1 47 ? -13.742 -3.264 -3.629 1 90.88 47 THR B O 1
ATOM 890 N N . GLN B 1 48 ? -14.562 -4.852 -2.256 1 95.31 48 GLN B N 1
ATOM 891 C CA . GLN B 1 48 ? -14.039 -5.996 -2.996 1 95.31 48 GLN B CA 1
ATOM 892 C C . GLN B 1 48 ? -12.523 -5.922 -3.135 1 95.31 48 GLN B C 1
ATOM 894 O O . GLN B 1 48 ? -11.984 -6.09 -4.23 1 95.31 48 GLN B O 1
ATOM 899 N N . GLU B 1 49 ? -11.828 -5.57 -2.035 1 96 49 GLU B N 1
ATOM 900 C CA . GLU B 1 49 ? -10.375 -5.438 -2.037 1 96 49 GLU B CA 1
ATOM 901 C C . GLU B 1 49 ? -9.727 -6.48 -1.131 1 96 49 GLU B C 1
ATOM 903 O O . GLU B 1 49 ? -10.336 -6.934 -0.161 1 96 49 GLU 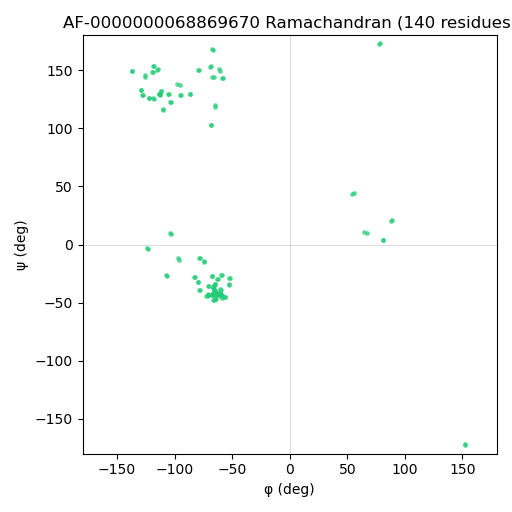B O 1
ATOM 908 N N . ARG B 1 50 ? -8.555 -6.816 -1.526 1 95.75 50 ARG B N 1
ATOM 909 C CA . ARG B 1 50 ? -7.75 -7.754 -0.756 1 95.75 50 ARG B CA 1
ATOM 910 C C . ARG B 1 50 ? -6.457 -7.102 -0.271 1 95.75 50 ARG B C 1
ATOM 912 O O . ARG B 1 50 ? -5.973 -6.148 -0.882 1 95.75 50 ARG B O 1
ATOM 919 N N . VAL B 1 51 ? -5.914 -7.594 0.835 1 96.81 51 VAL B N 1
ATOM 920 C CA . VAL B 1 51 ? -4.695 -7.055 1.436 1 96.81 51 VAL B CA 1
ATOM 921 C C . VAL B 1 51 ? -3.484 -7.848 0.951 1 96.81 51 VAL B C 1
ATOM 923 O O . VAL B 1 51 ? -3.479 -9.078 1.008 1 96.81 51 VAL B O 1
ATOM 926 N N . VAL B 1 52 ? -2.508 -7.117 0.47 1 97 52 VAL B N 1
ATOM 927 C CA . VAL B 1 52 ? -1.19 -7.672 0.18 1 97 52 VAL B CA 1
ATOM 928 C C . VAL B 1 52 ? -0.17 -7.133 1.18 1 97 52 VAL B C 1
ATOM 930 O O . VAL B 1 52 ? 0.052 -5.922 1.258 1 97 52 VAL B O 1
ATOM 933 N N . THR B 1 53 ? 0.359 -8.031 1.943 1 97.44 53 THR B N 1
ATOM 934 C CA . THR B 1 53 ? 1.354 -7.656 2.941 1 97.44 53 THR B CA 1
ATOM 935 C C . THR B 1 53 ? 2.758 -8.031 2.475 1 97.44 53 THR B C 1
ATOM 937 O O . THR B 1 53 ? 3.016 -9.195 2.146 1 97.44 53 THR B O 1
ATOM 940 N N . ILE B 1 54 ? 3.559 -7.07 2.42 1 97.5 54 ILE B N 1
ATOM 941 C CA . ILE B 1 54 ? 4.965 -7.277 2.08 1 97.5 54 ILE B CA 1
ATOM 942 C C . ILE B 1 54 ? 5.836 -6.98 3.299 1 97.5 54 ILE B C 1
ATOM 944 O O . ILE B 1 54 ? 5.68 -5.941 3.945 1 97.5 54 ILE B O 1
ATOM 948 N N . SER B 1 55 ? 6.805 -7.863 3.662 1 97.81 55 SER B N 1
ATOM 949 C CA . SER B 1 55 ? 7.684 -7.672 4.812 1 97.81 55 SER B CA 1
ATOM 950 C C . SER B 1 55 ? 9.125 -8.039 4.477 1 97.81 55 SER B C 1
ATOM 952 O O . SER B 1 55 ? 9.375 -8.875 3.609 1 97.81 55 SER B O 1
ATOM 954 N N . GLY B 1 56 ? 10.062 -7.422 5.078 1 97.31 56 GLY B N 1
ATOM 955 C CA . GLY B 1 56 ? 11.484 -7.613 4.844 1 97.31 56 GLY B CA 1
ATOM 956 C C . GLY B 1 56 ? 12.312 -6.379 5.141 1 97.31 56 GLY B C 1
ATOM 957 O O . GLY B 1 56 ? 11.852 -5.469 5.836 1 97.31 56 GLY B O 1
ATOM 958 N N . ASN B 1 57 ? 13.531 -6.453 4.816 1 96 57 ASN B N 1
ATOM 959 C CA . ASN B 1 57 ? 14.305 -5.219 4.918 1 96 57 ASN B CA 1
ATOM 960 C C . ASN B 1 57 ? 13.836 -4.18 3.906 1 96 57 ASN B C 1
ATOM 962 O O . ASN B 1 57 ? 13.023 -4.484 3.027 1 96 57 ASN B O 1
ATOM 966 N N . VAL B 1 58 ? 14.234 -2.988 4.027 1 92.69 58 VAL B N 1
ATOM 967 C CA . VAL B 1 58 ? 13.758 -1.856 3.236 1 92.69 58 VAL B CA 1
ATOM 968 C C . VAL B 1 58 ? 13.961 -2.143 1.75 1 92.69 58 VAL B C 1
ATOM 970 O O . VAL B 1 58 ? 13.039 -1.969 0.949 1 92.69 58 VAL B O 1
ATOM 973 N N . ALA B 1 59 ? 15.109 -2.654 1.378 1 95.31 59 ALA B N 1
ATOM 974 C CA . ALA B 1 59 ? 15.422 -2.922 -0.024 1 95.31 59 ALA B CA 1
ATOM 975 C C . ALA B 1 59 ? 14.5 -3.996 -0.594 1 95.31 59 ALA B C 1
ATOM 977 O O . ALA B 1 59 ? 14.031 -3.881 -1.728 1 95.31 59 ALA B O 1
ATOM 978 N N . ALA B 1 60 ? 14.234 -5.012 0.196 1 97.25 60 ALA B N 1
ATOM 979 C CA . ALA B 1 60 ? 13.391 -6.125 -0.242 1 97.25 60 ALA B CA 1
ATOM 980 C C . ALA B 1 60 ? 11.945 -5.672 -0.453 1 97.25 60 ALA B C 1
ATOM 982 O O . ALA B 1 60 ? 11.328 -6.012 -1.462 1 97.25 60 ALA B O 1
ATOM 983 N N . VAL B 1 61 ? 11.438 -4.871 0.462 1 96.38 61 VAL B N 1
ATOM 984 C CA . VAL B 1 61 ? 10.07 -4.379 0.381 1 96.38 61 VAL B CA 1
ATOM 985 C C . VAL B 1 61 ? 9.922 -3.453 -0.824 1 96.38 61 VAL B C 1
ATOM 987 O O . VAL B 1 61 ? 8.953 -3.561 -1.582 1 96.38 61 VAL B O 1
ATOM 990 N N . ASP B 1 62 ? 10.914 -2.598 -0.999 1 93.5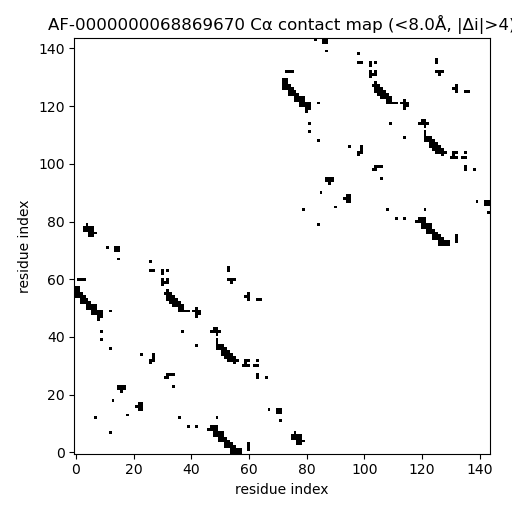 62 ASP B N 1
ATOM 991 C CA . ASP B 1 62 ? 10.883 -1.669 -2.125 1 93.5 62 ASP B CA 1
ATOM 992 C C . ASP B 1 62 ? 10.898 -2.42 -3.455 1 93.5 62 ASP B C 1
ATOM 994 O O . ASP B 1 62 ? 10.125 -2.104 -4.359 1 93.5 62 ASP B O 1
ATOM 998 N N . ALA B 1 63 ? 11.703 -3.393 -3.521 1 96 63 ALA B N 1
ATOM 999 C CA . ALA B 1 63 ? 11.836 -4.164 -4.758 1 96 63 ALA B CA 1
ATOM 1000 C C . ALA B 1 63 ? 10.555 -4.941 -5.055 1 96 63 ALA B C 1
ATOM 1002 O O . ALA B 1 63 ? 10.109 -5 -6.203 1 96 63 ALA B O 1
ATOM 1003 N N . ALA B 1 64 ? 10 -5.52 -4.059 1 97 64 ALA B N 1
ATOM 1004 C CA . ALA B 1 64 ? 8.781 -6.301 -4.234 1 97 64 ALA B CA 1
ATOM 1005 C C . ALA B 1 64 ? 7.621 -5.41 -4.68 1 97 64 ALA B C 1
ATOM 1007 O O . ALA B 1 64 ? 6.891 -5.754 -5.613 1 97 64 ALA B O 1
ATOM 1008 N N . GLN B 1 65 ? 7.496 -4.328 -4.004 1 94.5 65 GLN B N 1
ATOM 1009 C CA . GLN B 1 65 ? 6.434 -3.391 -4.352 1 94.5 65 GLN B CA 1
ATOM 1010 C C . GLN B 1 65 ? 6.57 -2.912 -5.797 1 94.5 65 GLN B C 1
ATOM 1012 O O . GLN B 1 65 ? 5.59 -2.867 -6.539 1 94.5 65 GLN B O 1
ATOM 1017 N N . ASP B 1 66 ? 7.863 -2.582 -6.184 1 92.69 66 ASP B N 1
ATOM 1018 C CA . ASP B 1 66 ? 8.125 -2.123 -7.543 1 92.69 66 ASP B CA 1
ATOM 1019 C C . ASP B 1 66 ? 7.734 -3.186 -8.57 1 92.69 66 ASP B C 1
ATOM 1021 O O . ASP B 1 66 ? 7.133 -2.871 -9.594 1 92.69 66 ASP B O 1
ATOM 1025 N N . ALA B 1 67 ? 8.031 -4.363 -8.281 1 94.62 67 ALA B N 1
ATOM 1026 C CA . ALA B 1 67 ? 7.727 -5.469 -9.188 1 94.62 67 ALA B CA 1
ATOM 1027 C C . ALA B 1 67 ? 6.219 -5.656 -9.336 1 94.62 67 ALA B C 1
ATOM 1029 O O . ALA B 1 67 ? 5.723 -5.863 -10.445 1 94.62 67 ALA B O 1
ATOM 1030 N N . ILE B 1 68 ? 5.488 -5.496 -8.25 1 94.5 68 ILE B N 1
ATOM 1031 C CA . ILE B 1 68 ? 4.035 -5.633 -8.273 1 94.5 68 ILE B CA 1
ATOM 1032 C C . ILE B 1 68 ? 3.426 -4.52 -9.117 1 94.5 68 ILE B C 1
ATOM 1034 O O . ILE B 1 68 ? 2.562 -4.773 -9.961 1 94.5 68 ILE B O 1
ATOM 1038 N N . PHE B 1 69 ? 3.939 -3.365 -8.961 1 88.06 69 PHE B N 1
ATOM 1039 C CA . PHE B 1 69 ? 3.4 -2.217 -9.68 1 88.06 69 PHE B CA 1
ATOM 1040 C C . PHE B 1 69 ? 3.705 -2.318 -11.172 1 88.06 69 PHE B C 1
ATOM 1042 O O . PHE B 1 69 ? 2.887 -1.929 -12.008 1 88.06 69 PHE B O 1
ATOM 1049 N N . GLN B 1 70 ? 4.887 -2.859 -11.461 1 87.38 70 GLN B N 1
ATOM 1050 C CA . GLN B 1 70 ? 5.262 -3.016 -12.867 1 87.38 70 GLN B CA 1
ATOM 1051 C C . GLN B 1 70 ? 4.379 -4.051 -13.555 1 87.38 70 GLN B C 1
ATOM 1053 O O . GLN B 1 70 ? 4.184 -3.994 -14.773 1 87.38 70 GLN B O 1
ATOM 1058 N N . ARG B 1 71 ? 3.904 -4.938 -12.758 1 85.69 71 ARG B N 1
ATOM 1059 C CA . ARG B 1 71 ? 3.105 -6.02 -13.32 1 85.69 71 ARG B CA 1
ATOM 1060 C C . ARG B 1 71 ? 1.658 -5.582 -13.523 1 85.69 71 ARG B C 1
ATOM 1062 O O . ARG B 1 71 ? 0.937 -6.168 -14.336 1 85.69 71 ARG B O 1
ATOM 1069 N N . MET B 1 72 ? 1.163 -4.566 -12.664 1 78.44 72 MET B N 1
ATOM 1070 C CA . MET B 1 72 ? -0.218 -4.102 -12.758 1 78.44 72 MET B CA 1
ATOM 1071 C C . MET B 1 72 ? -0.365 -3.053 -13.859 1 78.44 72 MET B C 1
ATOM 1073 O O . MET B 1 72 ? -1.367 -3.033 -14.57 1 78.44 72 MET B O 1
#

Sequence (144 aa):
PRVLKLLFPHNSCGVVMGRGGEFIRQLITATGASVRISQPSEMIVATQERVVTISGNVAAVDAAQDAIFQRMPRVLKLLFPHNSCGVVMGRGGEFIRQLITATGASVRISQPSEMIVATQERVVTISGNVAAVDAAQDAIFQRM

Foldseek 3Di:
DDKDKDKDALVCVCLCQDDVSVNVVVLCVVLVKDWDKDDQVPAPPVRNIIMIMIDDPPRSSVSSVVSSVVSD/DDKDKDKDALVCVCLCQDDVSVNVVVLCVVLVKDWDKDDQVPAPPVRNIIMIMIDDPPRSSVSSVVSSVVSD

pLDDT: mean 94.56, std 3.47, range [78.44, 98.19]

InterPro domains:
  IPR004087 K Homology domain [SM00322] (2-72)
  IPR004088 K Homology domain, type 1 [PF00013] (4-68)
  IPR036612 K Homology domain, type 1 superfamily [G3DSA:3.30.1370.10] (2-72)
  IPR036612 K Homology domain, type 1 superfamily [SSF54791] (2-71)

Nearest PDB structures (foldseek):
  1ec6-assembly2_B  TM=9.205E-01  e=1.131E-06  Homo sapiens
  7yey-assembly1_A  TM=9.352E-01  e=1.998E-05  Mus musculus
  6qey-assembly1_A  TM=9.220E-01  e=1.998E-05  Homo sapiens
  7vkl-assembly1_A  TM=9.382E-01  e=2.730E-05  Mus musculus
  6y24-assembly1_A  TM=8.963E-01  e=8.397E-05  Homo sapiens